Protein AF-A0A7S4NR22-F1 (afdb_monomer_lite)

InterPro domains:
  IPR003123 VPS9 domain [PF02204] (51-144)
  IPR003123 VPS9 domain [PS51205] (15-145)
  IPR003123 VPS9 domain [SM00167] (49-145)
  IPR037191 VPS9 domain superfamily [G3DSA:1.20.1050.80] (12-145)
  IPR037191 VPS9 domain superfamily [SSF109993] (2-144)
  IPR045046 Vacuolar protein sorting-associated protein 9-like [PTHR23101] (2-145)

Sequence (145 aa):
VKLYHKLFAVVEQDKLLDQELQTRIFCLQFLQPCHLDISNDCIERGGKSLEVAKLELQRMNAYKSPKDKLVCLYNCCKVASQLLATTSSESATGADELLPLLIYIIILSNPPSLHSNLQFIYHYRHPSRLLGEQGYCLTNIMSAE

Organism: Guillardia theta (NCBI:txid55529)

Radius of gyration: 15.3 Å; chains: 1; bounding box: 39×22×46 Å

Secondary structure (DSSP, 8-state):
-TTHHHHSS-SHHHHHHHHHHHHHHHHTTT--GGGGT--HHHHHHHHHHHHHHHHHHHGGGG--SHHHHHHHHHHHHHHHHHHHHHH-SSS---HHHHHHHHHHHHHHH--TTHHHHHHHHHHHS-GGGSSTHHHHHHHHHHHH-

Structure (mmCIF, N/CA/C/O backbone):
data_AF-A0A7S4NR22-F1
#
_entry.id   AF-A0A7S4NR22-F1
#
loop_
_atom_site.group_PDB
_atom_site.id
_atom_site.type_symbol
_atom_site.label_atom_id
_atom_site.label_alt_id
_atom_site.label_comp_id
_atom_site.label_asym_id
_atom_site.label_entity_id
_atom_site.label_seq_id
_atom_site.pdbx_PDB_ins_code
_atom_site.Cartn_x
_atom_site.Cartn_y
_atom_site.Cartn_z
_atom_site.occupancy
_atom_site.B_iso_or_equiv
_atom_site.auth_seq_id
_atom_site.auth_comp_id
_atom_site.auth_asym_id
_atom_site.auth_atom_id
_atom_site.pdbx_PDB_model_num
ATOM 1 N N . VAL A 1 1 ? -19.679 5.946 9.210 1.00 62.41 1 VAL A N 1
ATOM 2 C CA . VAL A 1 1 ? -18.714 6.871 9.864 1.00 62.41 1 VAL A CA 1
ATOM 3 C C . VAL A 1 1 ? -18.897 6.976 11.382 1.00 62.41 1 VAL A C 1
ATOM 5 O O . VAL A 1 1 ? -17.892 7.032 12.074 1.00 62.41 1 VAL A O 1
ATOM 8 N N . LYS A 1 2 ? -20.126 6.937 11.936 1.00 81.06 2 LYS A N 1
ATOM 9 C CA . LYS A 1 2 ? -20.362 7.056 13.395 1.00 81.06 2 LYS A CA 1
ATOM 10 C C . LYS A 1 2 ? -19.600 6.039 14.266 1.00 81.06 2 LYS A C 1
ATOM 12 O O . LYS A 1 2 ? -19.251 6.376 15.385 1.00 81.06 2 LYS A O 1
ATOM 17 N N . LEU A 1 3 ? -19.306 4.840 13.754 1.00 88.94 3 LEU A N 1
ATOM 18 C CA . LEU A 1 3 ? -18.611 3.781 14.500 1.00 88.94 3 LEU A CA 1
ATOM 19 C C . LEU A 1 3 ? -17.079 3.798 14.366 1.00 88.94 3 LEU A C 1
ATOM 21 O O . LEU A 1 3 ? -16.423 3.029 15.046 1.00 88.94 3 LEU A O 1
ATOM 25 N N . TYR A 1 4 ? -16.494 4.665 13.529 1.00 89.81 4 TYR A N 1
ATOM 26 C CA . TYR A 1 4 ? -15.055 4.619 13.212 1.00 89.81 4 TYR A CA 1
ATOM 27 C C . TYR A 1 4 ? -14.161 4.633 14.461 1.00 89.81 4 TYR A C 1
ATOM 29 O O . TYR A 1 4 ? -13.300 3.779 14.614 1.00 89.81 4 TYR A O 1
ATOM 37 N N . HIS A 1 5 ? -14.443 5.539 15.400 1.00 88.62 5 HIS A N 1
ATOM 38 C CA . HIS A 1 5 ? -13.693 5.686 16.653 1.00 88.62 5 HIS A CA 1
ATOM 39 C C . HIS A 1 5 ? -13.816 4.490 17.613 1.00 88.62 5 HIS A C 1
ATOM 41 O O . HIS A 1 5 ? -13.095 4.436 18.599 1.00 88.62 5 HIS A O 1
ATOM 47 N N . LYS A 1 6 ? -14.750 3.563 17.358 1.00 89.88 6 LYS A N 1
ATOM 48 C CA . LYS A 1 6 ? -14.950 2.338 18.145 1.00 89.88 6 LYS A CA 1
ATOM 49 C C . LYS A 1 6 ? -14.406 1.087 17.460 1.00 89.88 6 LYS A C 1
ATOM 51 O O . LYS A 1 6 ? -14.415 0.033 18.077 1.00 89.88 6 LYS A O 1
ATOM 56 N N . LEU A 1 7 ? -13.999 1.190 16.194 1.00 90.12 7 LEU A N 1
ATOM 57 C CA . LEU A 1 7 ? -13.643 0.037 15.365 1.00 90.12 7 LEU A CA 1
ATOM 58 C C . LEU A 1 7 ? -12.220 0.115 14.800 1.00 90.12 7 LEU A C 1
ATOM 60 O O . LEU A 1 7 ? -11.631 -0.921 14.530 1.00 90.12 7 LEU A O 1
ATOM 64 N N . PHE A 1 8 ? -11.678 1.315 14.581 1.00 93.06 8 PHE A N 1
ATOM 65 C CA . PHE A 1 8 ? -10.351 1.505 13.995 1.00 93.06 8 PHE A CA 1
ATOM 66 C C . PHE A 1 8 ? -9.280 1.643 15.081 1.00 93.06 8 PHE A C 1
ATOM 68 O O . PHE A 1 8 ? -9.397 2.544 15.914 1.00 93.06 8 PHE A O 1
ATOM 75 N N . ALA A 1 9 ? -8.245 0.793 15.037 1.00 87.69 9 ALA A N 1
ATOM 76 C CA . ALA A 1 9 ? -7.082 0.824 15.934 1.00 87.69 9 ALA A CA 1
ATOM 77 C C . ALA A 1 9 ? -7.459 0.918 17.428 1.00 87.69 9 ALA A C 1
ATOM 79 O O . ALA A 1 9 ? -6.864 1.676 18.196 1.00 87.69 9 ALA A O 1
ATOM 80 N N . VAL A 1 10 ? -8.517 0.207 17.835 1.00 87.62 10 VAL A N 1
ATOM 81 C CA . VAL A 1 10 ? -9.009 0.228 19.224 1.00 87.62 10 VAL A CA 1
ATOM 82 C C . VAL A 1 10 ? -8.289 -0.803 20.083 1.00 87.62 10 VAL A C 1
ATOM 84 O O . VAL A 1 10 ? -8.081 -0.564 21.270 1.00 87.62 10 VAL A O 1
ATOM 87 N N . VAL A 1 11 ? -7.894 -1.928 19.489 1.00 89.94 11 VAL A N 1
ATOM 88 C CA . VAL A 1 11 ? -7.152 -2.985 20.173 1.00 89.94 11 VAL A CA 1
ATOM 89 C C . VAL A 1 11 ? -5.700 -2.537 20.335 1.00 89.94 11 VAL A C 1
ATOM 91 O O . VAL A 1 11 ? -5.074 -2.094 19.377 1.00 89.94 11 VAL A O 1
ATOM 94 N N . GLU A 1 12 ? -5.154 -2.645 21.549 1.00 89.69 12 GLU A N 1
ATOM 95 C CA . GLU A 1 12 ? -3.757 -2.266 21.821 1.00 89.69 12 GLU A CA 1
ATOM 96 C C . GLU A 1 12 ? -2.763 -3.076 20.979 1.00 89.69 12 GLU A C 1
ATOM 98 O O . GLU A 1 12 ? -1.760 -2.534 20.527 1.00 89.69 12 GLU A O 1
ATOM 103 N N . GLN A 1 13 ? -3.078 -4.342 20.693 1.00 92.12 13 GLN A N 1
ATOM 104 C CA . GLN A 1 13 ? -2.267 -5.186 19.819 1.00 92.12 13 GLN A CA 1
ATOM 105 C C . GLN A 1 13 ? -2.094 -4.580 18.417 1.00 92.12 13 GLN A C 1
ATOM 107 O O . GLN A 1 13 ? -0.970 -4.525 17.927 1.00 92.12 13 GLN A O 1
ATOM 112 N N . ASP A 1 14 ? -3.167 -4.068 17.804 1.00 92.12 14 ASP A N 1
ATOM 113 C CA . ASP A 1 14 ? -3.109 -3.464 16.465 1.00 92.12 14 ASP A CA 1
ATOM 114 C C . ASP A 1 14 ? -2.198 -2.225 16.459 1.00 92.12 14 ASP A C 1
ATOM 116 O O . ASP A 1 14 ? -1.439 -2.007 15.517 1.00 92.12 14 ASP A O 1
ATOM 120 N N . LYS A 1 15 ? -2.220 -1.433 17.542 1.00 92.81 15 LYS A N 1
ATOM 121 C CA . LYS A 1 15 ? -1.351 -0.253 17.695 1.00 92.81 15 LYS A CA 1
ATOM 122 C C . LYS A 1 15 ? 0.119 -0.634 17.842 1.00 92.81 15 LYS A C 1
ATOM 124 O O . LYS A 1 15 ? 0.979 0.069 17.315 1.00 92.81 15 LYS A O 1
ATOM 129 N N . LEU A 1 16 ? 0.413 -1.713 18.571 1.00 95.19 16 LEU A N 1
ATOM 130 C CA . LEU A 1 16 ? 1.777 -2.227 18.708 1.00 95.19 16 LEU A CA 1
ATOM 131 C C . LEU A 1 16 ? 2.302 -2.733 17.362 1.00 95.19 16 LEU A C 1
ATOM 133 O O . LEU A 1 16 ? 3.419 -2.386 16.983 1.00 95.19 16 LEU A O 1
ATOM 137 N N . LEU A 1 17 ? 1.479 -3.475 16.615 1.00 95.50 17 LEU A N 1
ATOM 138 C CA . LEU A 1 17 ? 1.823 -3.945 15.271 1.00 95.50 17 LEU A CA 1
ATOM 139 C C . LEU A 1 17 ? 2.040 -2.777 14.302 1.00 95.50 17 LEU A C 1
ATOM 141 O O . LEU A 1 17 ? 3.024 -2.776 13.568 1.00 95.50 17 LEU A O 1
ATOM 145 N N . ASP A 1 18 ? 1.204 -1.735 14.356 1.00 96.31 18 ASP A N 1
ATOM 146 C CA . ASP A 1 18 ? 1.409 -0.508 13.577 1.00 96.31 18 ASP A CA 1
ATOM 147 C C . ASP A 1 18 ? 2.770 0.151 13.875 1.00 96.31 18 ASP A C 1
ATOM 149 O O . ASP A 1 18 ? 3.476 0.558 12.951 1.00 96.31 18 ASP A O 1
ATOM 153 N N . GLN A 1 19 ? 3.148 0.269 15.154 1.00 96.62 19 GLN A N 1
ATOM 154 C CA . GLN A 1 19 ? 4.424 0.872 15.567 1.00 96.62 19 GLN A CA 1
ATOM 155 C C . GLN A 1 19 ? 5.628 0.027 15.146 1.00 96.62 19 GLN A C 1
ATOM 157 O O . GLN A 1 19 ? 6.640 0.566 14.683 1.00 96.62 19 GLN A O 1
ATOM 162 N N . GLU A 1 20 ? 5.525 -1.291 15.297 1.00 96.56 20 GLU A N 1
ATOM 163 C CA . GLU A 1 20 ? 6.570 -2.221 14.888 1.00 96.56 20 GLU A CA 1
ATOM 164 C C . GLU A 1 20 ? 6.765 -2.184 13.370 1.00 96.56 20 GLU A C 1
ATOM 166 O O . GLU A 1 20 ? 7.890 -2.006 12.899 1.00 96.56 20 GLU A O 1
ATOM 171 N N . LEU A 1 21 ? 5.675 -2.260 12.605 1.00 95.25 21 LEU A N 1
ATOM 172 C CA . LEU A 1 21 ? 5.700 -2.197 11.148 1.00 95.25 21 LEU A CA 1
ATOM 173 C C . LEU A 1 21 ? 6.274 -0.867 10.649 1.00 95.25 21 LEU A C 1
ATOM 175 O O . LEU A 1 21 ? 7.159 -0.860 9.793 1.00 95.25 21 LEU A O 1
ATOM 179 N N . GLN A 1 22 ? 5.843 0.258 11.223 1.00 96.56 22 GLN A N 1
ATOM 180 C CA . GLN A 1 22 ? 6.367 1.582 10.878 1.00 96.56 22 GLN A CA 1
ATOM 181 C C . GLN A 1 22 ? 7.878 1.692 11.142 1.00 96.56 22 GLN A C 1
ATOM 183 O O . GLN A 1 22 ? 8.612 2.278 10.338 1.00 96.56 22 GLN A O 1
ATOM 188 N N . THR A 1 23 ? 8.349 1.112 12.250 1.00 96.94 23 THR A N 1
ATOM 189 C CA . THR A 1 23 ? 9.774 1.071 12.606 1.00 96.94 23 THR A CA 1
ATOM 190 C C . THR A 1 23 ? 10.561 0.203 11.628 1.00 96.94 23 THR A C 1
ATOM 192 O O . THR A 1 23 ? 11.596 0.632 11.118 1.00 96.94 23 THR A O 1
ATOM 195 N N . ARG A 1 24 ? 10.048 -0.988 11.300 1.00 96.31 24 ARG A N 1
ATOM 196 C CA . ARG A 1 24 ? 10.661 -1.891 10.318 1.00 96.31 24 ARG A CA 1
ATOM 197 C C . ARG A 1 24 ? 10.779 -1.220 8.952 1.00 96.31 24 ARG A C 1
ATOM 199 O O . ARG A 1 24 ? 11.870 -1.196 8.390 1.00 96.31 24 ARG A O 1
ATOM 206 N N . ILE A 1 25 ? 9.707 -0.600 8.456 1.00 96.19 25 ILE A N 1
ATOM 207 C CA . ILE A 1 25 ? 9.720 0.141 7.184 1.00 96.19 25 ILE A CA 1
ATOM 208 C C . ILE A 1 25 ? 10.744 1.286 7.214 1.00 96.19 25 ILE A C 1
ATOM 210 O O . ILE A 1 25 ? 11.466 1.504 6.238 1.00 96.19 25 ILE A O 1
ATOM 214 N N . PHE A 1 26 ? 10.840 2.014 8.328 1.00 96.44 26 PHE A N 1
ATOM 215 C CA . PHE A 1 26 ? 11.834 3.074 8.484 1.00 96.44 26 PHE A CA 1
ATOM 216 C C . PHE A 1 26 ? 13.274 2.539 8.405 1.00 96.44 26 PHE A C 1
ATOM 218 O O . PHE A 1 26 ? 14.129 3.143 7.759 1.00 96.44 26 PHE A O 1
ATOM 225 N N . CYS A 1 27 ? 13.551 1.377 8.994 1.00 97.06 27 CYS A N 1
ATOM 226 C CA . CYS A 1 27 ? 14.864 0.742 8.888 1.00 97.06 27 CYS A CA 1
ATOM 227 C C . CYS A 1 27 ? 15.190 0.255 7.467 1.00 97.06 27 CYS A C 1
ATOM 229 O O . CYS A 1 27 ? 16.364 0.098 7.150 1.00 97.06 27 CYS A O 1
ATOM 231 N N . LEU A 1 28 ? 14.190 0.044 6.607 1.00 95.69 28 LEU A N 1
ATOM 232 C CA . LEU A 1 28 ? 14.353 -0.436 5.230 1.00 95.69 28 LEU A CA 1
ATOM 233 C C . LEU A 1 28 ? 14.538 0.684 4.189 1.00 95.69 28 LEU A C 1
ATOM 235 O O . LEU A 1 28 ? 14.669 0.390 3.003 1.00 95.69 28 LEU A O 1
ATOM 239 N N . GLN A 1 29 ? 14.608 1.958 4.596 1.00 93.25 29 GLN A N 1
ATOM 240 C CA . GLN A 1 29 ? 14.768 3.097 3.669 1.00 93.25 29 GLN A CA 1
ATOM 241 C C . GLN A 1 29 ? 16.059 3.057 2.829 1.00 93.25 29 GLN A C 1
ATOM 243 O O . GLN A 1 29 ? 16.165 3.777 1.841 1.00 93.25 29 GLN A O 1
ATOM 248 N N . PHE A 1 30 ? 17.044 2.232 3.200 1.00 94.62 30 PHE A N 1
ATOM 249 C CA . PHE A 1 30 ? 18.268 2.044 2.414 1.00 94.62 30 PHE A CA 1
ATOM 250 C C . PHE A 1 30 ? 18.070 1.154 1.174 1.00 94.62 30 PHE A C 1
ATOM 252 O O . PHE A 1 30 ? 18.984 1.047 0.354 1.00 94.62 30 PHE A O 1
ATOM 259 N N . LEU A 1 31 ? 16.925 0.469 1.044 1.00 93.88 31 LEU A N 1
ATOM 260 C CA . LEU A 1 31 ? 16.686 -0.458 -0.056 1.00 93.88 31 LEU A CA 1
ATOM 261 C C . LEU A 1 31 ? 16.627 0.266 -1.406 1.00 93.88 31 LEU A C 1
ATOM 263 O O . LEU A 1 31 ? 15.956 1.283 -1.576 1.00 93.88 31 LEU A O 1
ATOM 267 N N . GLN A 1 32 ? 17.319 -0.310 -2.385 1.00 93.25 32 GLN A N 1
ATOM 268 C CA . GLN A 1 32 ? 17.323 0.129 -3.773 1.00 93.25 32 GLN A CA 1
ATOM 269 C C . GLN A 1 32 ? 16.379 -0.756 -4.602 1.00 93.25 32 GLN A C 1
ATOM 271 O O . GLN A 1 32 ? 16.131 -1.897 -4.207 1.00 93.25 32 GLN A O 1
ATOM 276 N N . PRO A 1 33 ? 15.882 -0.279 -5.759 1.00 91.31 33 PRO A N 1
ATOM 277 C CA . PRO A 1 33 ? 14.949 -1.038 -6.597 1.00 91.31 33 PRO A CA 1
ATOM 278 C C . PRO A 1 33 ? 15.475 -2.432 -6.975 1.00 91.31 33 PRO A C 1
ATOM 280 O O . PRO A 1 33 ? 14.744 -3.416 -6.901 1.00 91.31 33 PRO A O 1
ATOM 283 N N . CYS A 1 34 ? 16.773 -2.536 -7.271 1.00 90.94 34 CYS A N 1
ATOM 284 C CA . CYS A 1 34 ? 17.426 -3.798 -7.618 1.00 90.94 34 CYS A CA 1
ATOM 285 C C . CYS A 1 34 ? 17.416 -4.851 -6.496 1.00 90.94 34 CYS A C 1
ATOM 287 O O . CYS A 1 34 ? 17.526 -6.032 -6.795 1.00 90.94 34 CYS A O 1
ATOM 289 N N . HIS A 1 35 ? 17.266 -4.465 -5.222 1.00 92.75 35 HIS A N 1
ATOM 290 C CA . HIS A 1 35 ? 17.148 -5.425 -4.114 1.00 92.75 35 HIS A CA 1
ATOM 291 C C . HIS A 1 35 ? 15.795 -6.150 -4.093 1.00 92.75 35 HIS A C 1
ATOM 293 O O . HIS A 1 35 ? 15.629 -7.106 -3.341 1.00 92.75 35 HIS A O 1
ATOM 299 N N . LEU A 1 36 ? 14.828 -5.663 -4.873 1.00 90.31 36 LEU A N 1
ATOM 300 C CA . LEU A 1 36 ? 13.487 -6.220 -5.028 1.00 90.31 36 LEU A CA 1
ATOM 301 C C . LEU A 1 36 ? 13.234 -6.638 -6.486 1.00 90.31 36 LEU A C 1
ATOM 303 O O . LEU A 1 36 ? 12.086 -6.696 -6.910 1.00 90.31 36 LEU A O 1
ATOM 307 N N . ASP A 1 37 ? 14.293 -6.854 -7.273 1.00 88.94 37 ASP A N 1
ATOM 308 C CA . ASP A 1 37 ? 14.206 -7.215 -8.695 1.00 88.94 37 ASP A CA 1
ATOM 309 C C . ASP A 1 37 ? 13.451 -6.183 -9.565 1.00 88.94 37 ASP A C 1
ATOM 311 O O . ASP A 1 37 ? 12.925 -6.497 -10.631 1.00 88.94 37 ASP A O 1
ATOM 315 N N . ILE A 1 38 ? 13.424 -4.912 -9.143 1.00 89.44 38 ILE A N 1
ATOM 316 C CA . ILE A 1 38 ? 12.811 -3.812 -9.899 1.00 89.44 38 ILE A CA 1
ATOM 317 C C . ILE A 1 38 ? 13.873 -3.148 -10.782 1.00 89.44 38 ILE A C 1
ATOM 319 O O . ILE A 1 38 ? 14.935 -2.737 -10.308 1.00 89.44 38 ILE A O 1
ATOM 323 N N . SER A 1 39 ? 13.563 -2.970 -12.068 1.00 87.50 39 SER A N 1
ATOM 324 C CA . SER A 1 39 ? 14.427 -2.236 -12.999 1.00 87.50 39 SER A CA 1
ATOM 325 C C . SER A 1 39 ? 14.586 -0.765 -12.593 1.00 87.50 39 SER A C 1
ATOM 327 O O . SER A 1 39 ? 13.601 -0.059 -12.373 1.00 87.50 39 SER A O 1
ATOM 329 N N . ASN A 1 40 ? 15.823 -0.260 -12.564 1.00 86.12 40 ASN A N 1
ATOM 330 C CA . ASN A 1 40 ? 16.089 1.156 -12.280 1.00 86.12 40 ASN A CA 1
ATOM 331 C C . ASN A 1 40 ? 15.458 2.092 -13.328 1.00 86.12 40 ASN A C 1
ATOM 333 O O . ASN A 1 40 ? 14.969 3.158 -12.964 1.00 86.12 40 ASN A O 1
ATOM 337 N N . ASP A 1 41 ? 15.379 1.669 -14.597 1.00 85.94 41 ASP A N 1
ATOM 338 C CA . ASP A 1 41 ? 14.739 2.445 -15.674 1.00 85.94 41 ASP A CA 1
ATOM 339 C C . ASP A 1 41 ? 13.249 2.701 -15.376 1.00 85.94 41 ASP A C 1
ATOM 341 O O . ASP A 1 41 ? 12.731 3.787 -15.646 1.00 85.94 41 ASP A O 1
ATOM 345 N N . CYS A 1 42 ? 12.586 1.743 -14.714 1.00 86.38 42 CYS A N 1
ATOM 346 C CA . CYS A 1 42 ? 11.202 1.893 -14.271 1.00 86.38 42 CYS A CA 1
ATOM 347 C C . CYS A 1 42 ? 11.050 3.044 -13.271 1.00 86.38 42 CYS A C 1
ATOM 349 O O . CYS A 1 42 ? 10.160 3.887 -13.403 1.00 86.38 42 CYS A O 1
ATOM 351 N N . ILE A 1 43 ? 11.963 3.142 -12.307 1.00 88.44 43 ILE A N 1
ATOM 352 C CA . ILE A 1 43 ? 11.931 4.191 -11.285 1.00 88.44 43 ILE A CA 1
ATOM 353 C C . ILE A 1 43 ? 12.346 5.550 -11.860 1.00 88.44 43 ILE A C 1
ATOM 355 O O . ILE A 1 43 ? 11.691 6.559 -11.585 1.00 88.44 43 ILE A O 1
ATOM 359 N N . GLU A 1 44 ? 13.382 5.586 -12.699 1.00 87.56 44 GLU A N 1
ATOM 360 C CA . GLU A 1 44 ? 13.901 6.817 -13.307 1.00 87.56 44 GLU A CA 1
ATOM 361 C C . GLU A 1 44 ? 12.878 7.485 -14.234 1.00 87.56 44 GLU A C 1
ATOM 363 O O . GLU A 1 44 ? 12.646 8.695 -14.145 1.00 87.56 44 GLU A O 1
ATOM 368 N N . ARG A 1 45 ? 12.196 6.706 -15.082 1.00 86.00 45 ARG A N 1
ATOM 369 C CA . ARG A 1 45 ? 11.127 7.220 -15.958 1.00 86.00 45 ARG A CA 1
ATOM 370 C C . ARG A 1 45 ? 9.825 7.470 -15.202 1.00 86.00 45 ARG A C 1
ATOM 372 O O . ARG A 1 45 ? 9.032 8.334 -15.582 1.00 86.00 45 ARG A O 1
ATOM 379 N N . GLY A 1 46 ? 9.615 6.719 -14.125 1.00 87.69 46 GLY A N 1
ATOM 380 C CA . GLY A 1 46 ? 8.380 6.645 -13.359 1.00 87.69 46 GLY A CA 1
ATOM 381 C C . GLY A 1 46 ? 8.231 7.598 -12.187 1.00 87.69 46 GLY A C 1
ATOM 382 O O . GLY A 1 46 ? 7.200 7.538 -11.517 1.00 87.69 46 GLY A O 1
ATOM 383 N N . GLY A 1 47 ? 9.209 8.466 -11.911 1.00 90.00 47 GLY A N 1
ATOM 384 C CA . GLY A 1 47 ? 9.269 9.225 -10.654 1.00 90.00 47 GLY A CA 1
ATOM 385 C C . GLY A 1 47 ? 7.979 9.975 -10.278 1.00 90.00 47 GLY A C 1
ATOM 386 O O . GLY A 1 47 ? 7.580 9.974 -9.115 1.00 90.00 47 GLY A O 1
ATOM 387 N N . LYS A 1 48 ? 7.260 10.552 -11.255 1.00 92.62 48 LYS A N 1
ATOM 388 C CA . LYS A 1 48 ? 5.959 11.208 -11.007 1.00 92.62 48 LYS A CA 1
ATOM 389 C C . LYS A 1 48 ? 4.871 10.217 -10.587 1.00 92.62 48 LYS A 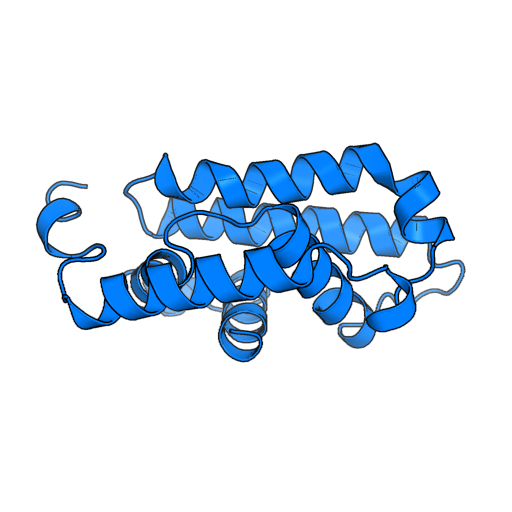C 1
ATOM 391 O O . LYS A 1 48 ? 4.136 10.489 -9.644 1.00 92.62 48 LYS A O 1
ATOM 396 N N . SER A 1 49 ? 4.764 9.083 -11.277 1.00 94.00 49 SER A N 1
ATOM 397 C CA . SER A 1 49 ? 3.807 8.020 -10.944 1.00 94.00 49 SER A CA 1
ATOM 398 C C . SER A 1 49 ? 4.105 7.436 -9.565 1.00 94.00 49 SER A C 1
ATOM 400 O O . SER A 1 49 ? 3.189 7.226 -8.773 1.00 94.00 49 SER A O 1
ATOM 402 N N . LEU A 1 50 ? 5.386 7.258 -9.241 1.00 94.50 50 LEU A N 1
ATOM 403 C CA . LEU A 1 50 ? 5.821 6.780 -7.933 1.00 94.50 50 LEU A CA 1
ATOM 404 C C . LEU A 1 50 ? 5.375 7.722 -6.806 1.00 94.50 50 LEU A C 1
ATOM 406 O O . LEU A 1 50 ? 4.831 7.271 -5.799 1.00 94.50 50 LEU A O 1
ATOM 410 N N . GLU A 1 51 ? 5.528 9.034 -6.997 1.00 95.88 51 GLU A N 1
ATOM 411 C CA . GLU A 1 51 ? 5.081 10.024 -6.014 1.00 95.88 51 GLU A CA 1
ATOM 412 C C . GLU A 1 51 ? 3.556 10.024 -5.837 1.00 95.88 51 GLU A C 1
ATOM 414 O O . GLU A 1 51 ? 3.057 10.075 -4.712 1.00 95.88 51 GLU A O 1
ATOM 419 N N . VAL A 1 52 ? 2.800 9.876 -6.929 1.00 97.00 52 VAL A N 1
ATOM 420 C CA . VAL A 1 52 ? 1.336 9.739 -6.863 1.00 97.00 52 VAL A CA 1
ATOM 421 C C . VAL A 1 52 ? 0.937 8.491 -6.070 1.00 97.00 52 VAL A C 1
ATOM 423 O O . VAL A 1 52 ? 0.065 8.577 -5.204 1.00 97.00 52 VAL A O 1
ATOM 426 N N . ALA A 1 53 ? 1.580 7.347 -6.322 1.00 96.38 53 ALA A N 1
ATOM 427 C CA . ALA A 1 53 ? 1.292 6.095 -5.624 1.00 96.38 53 ALA A CA 1
ATOM 428 C C . ALA A 1 53 ? 1.588 6.191 -4.116 1.00 96.38 53 ALA A C 1
ATOM 430 O O . ALA A 1 53 ? 0.762 5.784 -3.294 1.00 96.38 53 ALA A O 1
ATOM 431 N N . LYS A 1 54 ? 2.713 6.811 -3.737 1.00 97.06 54 LYS A N 1
ATOM 432 C CA . LYS A 1 54 ? 3.046 7.082 -2.329 1.00 97.06 54 LYS A CA 1
ATOM 433 C C . LYS A 1 54 ? 1.975 7.940 -1.655 1.00 97.06 54 LYS A C 1
ATOM 435 O O . LYS A 1 54 ? 1.503 7.601 -0.567 1.00 97.06 54 LYS A O 1
ATOM 440 N N . LEU A 1 55 ? 1.549 9.018 -2.316 1.00 97.25 55 LEU A N 1
ATOM 441 C CA . LEU A 1 55 ? 0.550 9.934 -1.771 1.00 97.25 55 LEU A CA 1
ATOM 442 C C . LEU A 1 55 ? -0.826 9.266 -1.616 1.00 97.25 55 LEU A C 1
ATOM 444 O O . LEU A 1 55 ? -1.553 9.578 -0.674 1.00 97.25 55 LEU A O 1
ATOM 448 N N . GLU A 1 56 ? -1.198 8.338 -2.511 1.00 97.00 56 GLU A N 1
ATOM 449 C CA . GLU A 1 56 ? -2.394 7.494 -2.356 1.00 97.00 56 GLU A CA 1
ATOM 450 C C . GLU A 1 56 ? -2.383 6.707 -1.040 1.00 97.00 56 GLU A C 1
ATOM 452 O O . GLU A 1 56 ? -3.382 6.736 -0.320 1.00 97.00 56 GLU A O 1
ATOM 457 N N . LEU A 1 57 ? -1.267 6.072 -0.673 1.00 95.88 57 LEU A N 1
ATOM 458 C CA . LEU A 1 57 ? -1.168 5.337 0.594 1.00 95.88 57 LEU A CA 1
ATOM 459 C C . LEU A 1 57 ? -1.180 6.272 1.810 1.00 95.88 57 LEU A C 1
ATOM 461 O O . LEU A 1 57 ? -1.894 6.021 2.781 1.00 95.88 57 LEU A O 1
ATOM 465 N N . GLN A 1 58 ? -0.456 7.390 1.745 1.00 96.31 58 GLN A N 1
ATOM 466 C CA . GLN A 1 58 ? -0.344 8.332 2.866 1.00 96.31 58 GLN A CA 1
ATOM 467 C C . GLN A 1 58 ? -1.680 8.979 3.254 1.00 96.31 58 GLN A C 1
ATOM 469 O O . GLN A 1 58 ? -1.930 9.241 4.433 1.00 96.31 58 GLN A O 1
ATOM 474 N N . ARG A 1 59 ? -2.587 9.198 2.295 1.00 95.88 59 ARG A N 1
ATOM 475 C CA . ARG A 1 59 ? -3.910 9.781 2.581 1.00 95.88 59 ARG A CA 1
ATOM 476 C C . ARG A 1 59 ? -4.934 8.792 3.132 1.00 95.88 59 ARG A C 1
ATOM 478 O O . ARG A 1 59 ? -6.041 9.212 3.462 1.00 95.88 59 ARG A O 1
ATOM 485 N N . MET A 1 60 ? -4.613 7.506 3.269 1.00 95.94 60 MET A N 1
ATOM 486 C CA . MET A 1 60 ? -5.575 6.496 3.728 1.00 95.94 60 MET A CA 1
ATOM 487 C C . MET A 1 60 ? -6.184 6.839 5.103 1.00 95.94 60 MET A C 1
ATOM 489 O O . MET A 1 60 ? -7.381 6.638 5.338 1.00 95.94 60 MET A O 1
ATOM 493 N N . ASN A 1 61 ? -5.404 7.465 5.991 1.00 95.50 61 ASN A N 1
ATOM 494 C CA . ASN A 1 61 ? -5.879 7.934 7.299 1.00 95.50 61 ASN A CA 1
ATOM 495 C C . ASN A 1 61 ? -6.792 9.166 7.251 1.00 95.50 61 ASN A C 1
ATOM 497 O O . ASN A 1 61 ? -7.500 9.424 8.225 1.00 95.50 61 ASN A O 1
ATOM 501 N N . ALA A 1 62 ? -6.862 9.884 6.128 1.00 96.00 62 ALA A N 1
ATOM 502 C CA . ALA A 1 62 ? -7.821 10.975 5.950 1.00 96.00 62 ALA A CA 1
ATOM 503 C C . ALA A 1 62 ? -9.269 10.463 5.815 1.00 96.00 62 ALA A C 1
ATOM 505 O O . ALA A 1 62 ? -10.224 11.203 6.064 1.00 96.00 62 ALA A O 1
ATOM 506 N N . TYR A 1 63 ? -9.450 9.188 5.458 1.00 96.44 63 TYR A N 1
ATOM 507 C CA . TYR A 1 63 ? -10.762 8.592 5.233 1.00 96.44 63 TYR A CA 1
ATOM 508 C C . TYR A 1 63 ? -11.214 7.721 6.403 1.00 96.44 63 TYR A C 1
ATOM 510 O O . TYR A 1 63 ? -10.453 6.941 6.966 1.00 96.44 63 TYR A O 1
ATOM 518 N N . LYS A 1 64 ? -12.507 7.807 6.736 1.00 95.75 64 LYS A N 1
ATOM 519 C CA . LYS A 1 64 ? -13.134 7.044 7.834 1.00 95.75 64 LYS A CA 1
ATOM 520 C C . LYS A 1 64 ? -13.978 5.860 7.362 1.00 95.75 64 LYS A C 1
ATOM 522 O O . LYS A 1 64 ? -14.545 5.146 8.188 1.00 95.75 64 LYS A O 1
ATOM 527 N N . SER A 1 65 ? -14.160 5.692 6.053 1.00 95.81 65 SER A N 1
ATOM 528 C CA . SER A 1 65 ? -14.945 4.589 5.497 1.00 95.81 65 SER A CA 1
ATOM 529 C C . SER A 1 65 ? -14.009 3.501 4.950 1.00 95.81 65 SER A C 1
ATOM 531 O O . SER A 1 65 ? -13.008 3.836 4.316 1.00 95.81 65 SER A O 1
ATOM 533 N N . PRO A 1 66 ? -14.322 2.206 5.149 1.00 95.62 66 PRO A N 1
ATOM 534 C CA . PRO A 1 66 ? -13.500 1.118 4.611 1.00 95.62 66 PRO A CA 1
ATOM 535 C C . PRO A 1 66 ? -13.498 1.121 3.076 1.00 95.62 66 PRO A C 1
ATOM 537 O O . PRO A 1 66 ? -12.522 0.725 2.455 1.00 95.62 66 PRO A O 1
ATOM 540 N N . LYS A 1 67 ? -14.574 1.629 2.451 1.00 95.44 67 LYS A N 1
ATOM 541 C CA . LYS A 1 67 ? -14.641 1.843 1.000 1.00 95.44 67 LYS A CA 1
ATOM 542 C C . LYS A 1 67 ? -13.547 2.797 0.533 1.00 95.44 67 LYS A C 1
ATOM 544 O O . LYS A 1 67 ? -12.842 2.476 -0.410 1.00 95.44 67 LYS A O 1
ATOM 549 N N . ASP A 1 68 ? -13.459 3.969 1.151 1.00 96.56 68 ASP A N 1
ATOM 550 C CA . ASP A 1 68 ? -12.580 5.032 0.665 1.00 96.56 68 ASP A CA 1
ATOM 551 C C . ASP A 1 68 ? -11.113 4.703 0.974 1.00 96.56 68 ASP A C 1
ATOM 553 O O . ASP A 1 68 ? -10.254 4.927 0.130 1.00 96.56 68 ASP A O 1
ATOM 557 N N . LYS A 1 69 ? -10.838 4.050 2.114 1.00 96.81 69 LYS A N 1
ATOM 558 C CA . LYS A 1 69 ? -9.511 3.486 2.408 1.00 96.81 69 LYS A CA 1
ATOM 559 C C . LYS A 1 69 ? -9.081 2.440 1.367 1.00 96.81 69 LYS A C 1
ATOM 561 O O . LYS A 1 69 ? -7.957 2.491 0.879 1.00 96.81 69 LYS A O 1
ATOM 566 N N . LEU A 1 70 ? -9.990 1.545 0.962 1.00 95.81 70 LEU A N 1
ATOM 567 C CA . LEU A 1 70 ? -9.731 0.579 -0.114 1.00 95.81 70 LEU A CA 1
ATOM 568 C C . LEU A 1 70 ? -9.491 1.260 -1.469 1.00 95.81 70 LEU A C 1
ATOM 570 O O . LEU A 1 70 ? -8.682 0.781 -2.255 1.00 95.81 70 LEU A O 1
ATOM 574 N N . VAL A 1 71 ? -10.163 2.381 -1.750 1.00 95.81 71 VAL A N 1
ATOM 575 C CA . VAL A 1 71 ? -9.917 3.158 -2.976 1.00 95.81 71 VAL A CA 1
ATOM 576 C C . VAL A 1 71 ? -8.493 3.715 -2.997 1.00 95.81 71 VAL A C 1
ATOM 578 O O . VAL A 1 71 ? -7.852 3.624 -4.037 1.00 95.81 71 VAL A O 1
ATOM 581 N N . CYS A 1 72 ? -7.967 4.214 -1.874 1.00 96.88 72 CYS A N 1
ATOM 582 C CA . CYS A 1 72 ? -6.565 4.640 -1.776 1.00 96.88 72 CYS A CA 1
ATOM 583 C C . CYS A 1 72 ? -5.593 3.506 -2.127 1.00 96.88 72 CYS A C 1
ATOM 585 O O . CYS A 1 72 ? -4.701 3.678 -2.956 1.00 96.88 72 CYS A O 1
ATOM 587 N N . LEU A 1 73 ? -5.806 2.326 -1.538 1.00 95.12 73 LEU A N 1
ATOM 588 C CA . LEU A 1 73 ? -4.996 1.139 -1.807 1.00 95.12 73 LEU A CA 1
ATOM 589 C C . LEU A 1 73 ? -5.053 0.741 -3.290 1.00 95.12 73 LEU A C 1
ATOM 591 O O . LEU A 1 73 ? -4.029 0.562 -3.944 1.00 95.12 73 LEU A O 1
ATOM 595 N N . TYR A 1 74 ? -6.264 0.672 -3.841 1.00 94.44 74 TYR A N 1
ATOM 596 C CA . TYR A 1 74 ? -6.487 0.308 -5.235 1.00 94.44 74 TYR A CA 1
ATOM 597 C C . TYR A 1 74 ? -5.884 1.320 -6.215 1.00 94.44 74 TYR A C 1
ATOM 599 O O . TYR A 1 74 ? -5.309 0.927 -7.226 1.00 94.44 74 TYR A O 1
ATOM 607 N N . ASN A 1 75 ? -5.973 2.618 -5.924 1.00 95.81 75 ASN A N 1
ATOM 608 C CA . ASN A 1 75 ? -5.361 3.648 -6.757 1.00 95.81 75 ASN A CA 1
ATOM 609 C C . ASN A 1 75 ? -3.833 3.521 -6.773 1.00 95.81 75 ASN A C 1
ATOM 611 O O . ASN A 1 75 ? -3.240 3.652 -7.840 1.00 95.81 75 ASN A O 1
ATOM 615 N N . CYS A 1 76 ? -3.209 3.211 -5.632 1.00 95.88 76 CYS A N 1
ATOM 616 C CA . CYS A 1 76 ? -1.782 2.890 -5.576 1.00 95.88 76 CYS A CA 1
ATOM 617 C C . CYS A 1 76 ? -1.449 1.695 -6.492 1.00 95.88 76 CYS A C 1
ATOM 619 O O . CYS A 1 76 ? -0.618 1.829 -7.390 1.00 95.88 76 CYS A O 1
ATOM 621 N N . CYS A 1 77 ? -2.181 0.580 -6.358 1.00 93.62 77 CYS A N 1
ATOM 622 C CA . CYS A 1 77 ? -2.046 -0.599 -7.226 1.00 93.62 77 CYS A CA 1
ATOM 623 C C . CYS A 1 77 ? -2.205 -0.270 -8.719 1.00 93.62 77 CYS A C 1
ATOM 625 O O . CYS A 1 77 ? -1.423 -0.733 -9.553 1.00 93.62 77 CYS A O 1
ATOM 627 N N . LYS A 1 78 ? -3.177 0.576 -9.066 1.00 93.12 78 LYS A N 1
ATOM 628 C CA . LYS A 1 78 ? -3.418 1.006 -10.445 1.00 93.12 78 LYS A CA 1
ATOM 629 C C . LYS A 1 78 ? -2.257 1.829 -11.003 1.00 93.12 78 LYS A C 1
ATOM 631 O O . LYS A 1 78 ? -1.841 1.591 -12.132 1.00 93.12 78 LYS A O 1
ATOM 636 N N . VAL A 1 79 ? -1.737 2.782 -10.230 1.00 94.31 79 VAL A N 1
ATOM 637 C CA . VAL A 1 79 ? -0.607 3.624 -10.652 1.00 94.31 79 VAL A CA 1
ATOM 638 C C . VAL A 1 79 ? 0.667 2.791 -10.799 1.00 94.31 79 VAL A C 1
ATOM 640 O O . VAL A 1 79 ? 1.379 2.958 -11.785 1.00 94.31 79 VAL A O 1
ATOM 643 N N . ALA A 1 80 ? 0.915 1.850 -9.885 1.00 92.38 80 ALA A N 1
ATOM 644 C CA . ALA A 1 80 ? 2.033 0.912 -9.982 1.00 92.38 80 ALA A CA 1
ATOM 645 C C . ALA A 1 80 ? 1.934 0.030 -11.242 1.00 92.38 80 ALA A C 1
ATOM 647 O O . ALA A 1 80 ? 2.897 -0.090 -11.992 1.00 92.38 80 ALA A O 1
ATOM 648 N N . SER A 1 81 ? 0.745 -0.505 -11.534 1.00 90.62 81 SER A N 1
ATOM 649 C CA . SER A 1 81 ? 0.508 -1.320 -12.737 1.00 90.62 81 SER A CA 1
ATOM 650 C C . SER A 1 81 ? 0.712 -0.517 -14.027 1.00 90.62 81 SER A C 1
ATOM 652 O O . SER A 1 81 ? 1.316 -1.000 -14.980 1.00 90.62 81 SER A O 1
ATOM 654 N N . GLN A 1 82 ? 0.234 0.732 -14.056 1.00 90.44 82 GLN A N 1
ATOM 655 C CA . GLN A 1 82 ? 0.443 1.639 -15.187 1.00 90.44 82 GLN A CA 1
ATOM 656 C C . GLN A 1 82 ? 1.918 1.980 -15.379 1.00 90.44 82 GLN A C 1
ATOM 658 O O . GLN A 1 82 ? 2.376 2.048 -16.516 1.00 90.44 82 GLN A O 1
ATOM 663 N N . LEU A 1 83 ? 2.651 2.183 -14.282 1.00 90.50 83 LEU A N 1
ATOM 664 C CA . LEU A 1 83 ? 4.078 2.444 -14.336 1.00 90.50 83 LEU A CA 1
ATOM 665 C C . LEU A 1 83 ? 4.816 1.278 -15.007 1.00 90.50 83 LEU A C 1
ATOM 667 O O . LEU A 1 83 ? 5.507 1.501 -16.000 1.00 90.50 83 LEU A O 1
ATOM 671 N N . LEU A 1 84 ? 4.582 0.049 -14.543 1.00 89.00 84 LEU A N 1
ATOM 672 C CA . LEU A 1 84 ? 5.195 -1.143 -15.132 1.00 89.00 84 LEU A CA 1
ATOM 673 C C . LEU A 1 84 ? 4.867 -1.278 -16.623 1.00 89.00 84 LEU A C 1
ATOM 675 O O . LEU A 1 84 ? 5.772 -1.456 -17.433 1.00 89.00 84 LEU A O 1
ATOM 679 N N . ALA A 1 85 ? 3.601 -1.073 -17.002 1.00 85.88 85 ALA A N 1
ATOM 680 C CA . ALA A 1 85 ? 3.159 -1.164 -18.393 1.00 85.88 85 ALA A CA 1
ATOM 681 C C . ALA A 1 85 ? 3.839 -0.147 -19.328 1.00 85.88 85 ALA A C 1
ATOM 683 O O . ALA A 1 85 ? 3.955 -0.395 -20.526 1.00 85.88 85 ALA A O 1
ATOM 684 N N . THR A 1 86 ? 4.283 1.003 -18.809 1.00 81.81 86 THR A N 1
ATOM 685 C CA . THR A 1 86 ? 5.018 2.006 -19.603 1.00 81.81 86 THR A CA 1
ATOM 686 C C . THR A 1 86 ? 6.508 1.706 -19.752 1.00 81.81 86 THR A C 1
ATOM 688 O O . THR A 1 86 ? 7.165 2.306 -20.603 1.00 81.81 86 THR A O 1
ATOM 691 N N . THR A 1 87 ? 7.043 0.805 -18.930 1.00 74.56 87 THR A N 1
ATOM 692 C CA . THR A 1 87 ? 8.480 0.507 -18.844 1.00 74.56 87 THR A CA 1
ATOM 693 C C . THR A 1 87 ? 8.819 -0.875 -19.402 1.00 74.56 87 THR A C 1
ATOM 695 O O . THR A 1 87 ? 9.938 -1.095 -19.855 1.00 74.56 87 THR A O 1
ATOM 698 N N . SER A 1 88 ? 7.851 -1.794 -19.429 1.00 68.38 88 SER A N 1
ATOM 699 C CA . SER A 1 88 ? 7.972 -3.112 -20.049 1.00 68.38 88 SER A CA 1
ATOM 700 C C . SER A 1 88 ? 7.833 -3.010 -21.574 1.00 68.38 88 SER A C 1
ATOM 702 O O . SER A 1 88 ? 6.781 -2.624 -22.083 1.00 68.38 88 SER A O 1
ATOM 704 N N . SER A 1 89 ? 8.876 -3.383 -22.321 1.00 59.22 89 SER A N 1
ATOM 705 C CA . SER A 1 89 ? 8.829 -3.515 -23.787 1.00 59.22 89 SER A CA 1
ATOM 706 C C 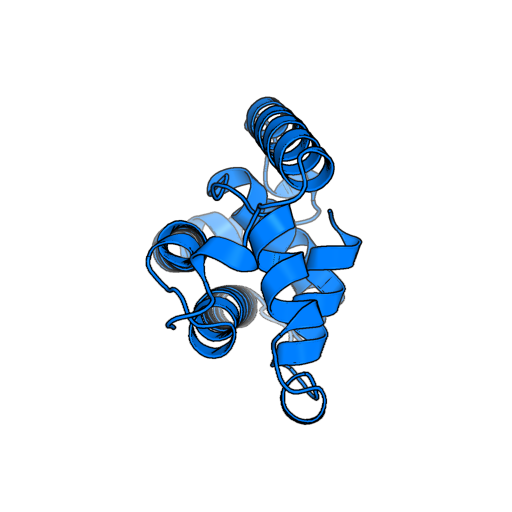. SER A 1 89 ? 8.110 -4.783 -24.266 1.00 59.22 89 SER A C 1
ATOM 708 O O . SER A 1 89 ? 7.808 -4.899 -25.452 1.00 59.22 89 SER A O 1
ATOM 710 N N . GLU A 1 90 ? 7.839 -5.731 -23.364 1.00 54.78 90 GLU A N 1
ATOM 711 C CA . GLU A 1 90 ? 7.198 -7.013 -23.660 1.00 54.78 90 GLU A CA 1
ATOM 712 C C . GLU A 1 90 ? 5.769 -7.080 -23.099 1.00 54.78 90 GLU A C 1
ATOM 714 O O . GLU A 1 90 ? 5.442 -6.536 -22.047 1.00 54.78 90 GLU A O 1
ATOM 719 N N . SER A 1 91 ? 4.886 -7.726 -23.857 1.00 45.62 91 SER A N 1
ATOM 720 C CA . SER A 1 91 ? 3.425 -7.605 -23.817 1.00 45.62 91 SER A CA 1
ATOM 721 C C . SER A 1 91 ? 2.702 -8.313 -22.658 1.00 45.62 91 SER A C 1
ATOM 723 O O . SER A 1 91 ? 1.550 -8.716 -22.821 1.00 45.62 91 SER A O 1
ATOM 725 N N . ALA A 1 92 ? 3.322 -8.473 -21.490 1.00 50.50 92 ALA A N 1
ATOM 726 C CA . ALA A 1 92 ? 2.646 -9.035 -20.322 1.00 50.50 92 ALA A CA 1
ATOM 727 C C . ALA A 1 92 ? 3.268 -8.525 -19.019 1.00 50.50 92 ALA A C 1
ATOM 729 O O . ALA A 1 92 ? 4.205 -9.111 -18.493 1.00 50.50 92 ALA A O 1
ATOM 730 N N . THR A 1 93 ? 2.706 -7.448 -18.474 1.00 55.88 93 THR A N 1
ATOM 731 C CA . THR A 1 93 ? 2.950 -7.028 -17.091 1.00 55.88 93 THR A CA 1
ATOM 732 C C . THR A 1 93 ? 2.351 -8.087 -16.163 1.00 55.88 93 THR A C 1
ATOM 734 O O . THR A 1 93 ? 1.136 -8.139 -15.958 1.00 55.88 93 THR A O 1
ATOM 737 N N . GLY A 1 94 ? 3.186 -9.005 -15.678 1.00 60.53 94 GLY A N 1
ATOM 738 C CA . GLY A 1 94 ? 2.775 -10.074 -14.772 1.00 60.53 94 GLY A CA 1
ATOM 739 C C . GLY A 1 94 ? 2.556 -9.571 -13.344 1.00 60.53 94 GLY A C 1
ATOM 740 O O . GLY A 1 94 ? 3.139 -8.575 -12.917 1.00 60.53 94 GLY A O 1
ATOM 741 N N . ALA A 1 95 ? 1.744 -10.294 -12.566 1.00 62.34 95 ALA A N 1
ATOM 742 C CA . ALA A 1 95 ? 1.615 -10.061 -11.124 1.00 62.34 95 ALA A CA 1
ATOM 743 C C . ALA A 1 95 ? 2.964 -10.170 -10.379 1.00 62.34 95 ALA A C 1
ATOM 745 O O . ALA A 1 95 ? 3.140 -9.532 -9.339 1.00 62.34 95 ALA A O 1
ATOM 746 N N . ASP A 1 96 ? 3.911 -10.916 -10.956 1.00 72.69 96 ASP A N 1
ATOM 747 C CA . ASP A 1 96 ? 5.265 -11.135 -10.443 1.00 72.69 96 ASP A CA 1
ATOM 748 C C . ASP A 1 96 ? 6.108 -9.846 -10.408 1.00 72.69 96 ASP A C 1
ATOM 750 O O . ASP A 1 96 ? 6.983 -9.715 -9.559 1.00 72.69 96 ASP A O 1
ATOM 754 N N . GLU A 1 97 ? 5.804 -8.852 -11.251 1.00 82.88 97 GLU A N 1
ATOM 755 C CA . GLU A 1 97 ? 6.478 -7.541 -11.241 1.00 82.88 97 GLU A CA 1
ATOM 756 C C . GLU A 1 97 ? 5.760 -6.510 -10.355 1.00 82.88 97 GLU A C 1
ATOM 758 O O . GLU A 1 97 ? 6.364 -5.555 -9.857 1.00 82.88 97 GLU A O 1
ATOM 763 N N . LEU A 1 98 ? 4.453 -6.693 -10.137 1.00 87.50 98 LEU A N 1
ATOM 764 C CA . LEU A 1 98 ? 3.634 -5.738 -9.395 1.00 87.50 98 LEU A CA 1
ATOM 765 C C . LEU A 1 98 ? 3.902 -5.794 -7.892 1.00 87.50 98 LEU A C 1
ATOM 767 O O . LEU A 1 98 ? 4.002 -4.747 -7.251 1.00 87.50 98 LEU A O 1
ATOM 771 N N . LEU A 1 99 ? 3.998 -6.995 -7.317 1.00 89.25 99 LEU A N 1
ATOM 772 C CA . LEU A 1 99 ? 4.180 -7.147 -5.874 1.00 89.25 99 LEU A CA 1
ATOM 773 C C . LEU A 1 99 ? 5.490 -6.504 -5.375 1.00 89.25 99 LEU A C 1
ATOM 775 O O . LEU A 1 99 ? 5.406 -5.708 -4.434 1.00 89.25 99 LEU A O 1
ATOM 779 N N . PRO A 1 100 ? 6.665 -6.736 -5.996 1.00 92.12 100 PRO A N 1
ATOM 780 C CA . PRO A 1 100 ? 7.897 -6.080 -5.565 1.00 92.12 100 PRO A CA 1
ATOM 781 C C . PRO A 1 100 ? 7.821 -4.553 -5.661 1.00 92.12 100 PRO A C 1
ATOM 783 O O . PRO A 1 100 ? 8.226 -3.853 -4.729 1.00 92.12 100 PRO A O 1
ATOM 786 N N . LEU A 1 101 ? 7.213 -4.019 -6.729 1.00 92.56 101 LEU A N 1
ATOM 787 C CA . LEU A 1 101 ? 7.009 -2.577 -6.872 1.00 92.56 101 LEU A CA 1
ATOM 788 C C . LEU A 1 101 ? 6.091 -2.008 -5.778 1.00 92.56 101 LEU A C 1
ATOM 790 O O . LEU A 1 101 ? 6.360 -0.928 -5.252 1.00 92.56 101 LEU A O 1
ATOM 794 N N . LEU A 1 102 ? 5.030 -2.723 -5.397 1.00 93.12 102 LEU A N 1
ATOM 795 C CA . LEU A 1 102 ? 4.150 -2.308 -4.301 1.00 93.12 102 LEU A CA 1
ATOM 796 C C . LEU A 1 102 ? 4.862 -2.317 -2.950 1.00 93.12 102 LEU A C 1
ATOM 798 O O . LEU A 1 102 ? 4.711 -1.358 -2.192 1.00 93.12 102 LEU A O 1
ATOM 802 N N . ILE A 1 103 ? 5.665 -3.347 -2.670 1.00 93.44 103 ILE A N 1
ATOM 803 C CA . ILE A 1 103 ? 6.510 -3.411 -1.468 1.00 93.44 103 ILE A CA 1
ATOM 804 C C . ILE A 1 103 ? 7.438 -2.195 -1.430 1.00 93.44 103 ILE A C 1
ATOM 806 O O . ILE A 1 103 ? 7.501 -1.490 -0.422 1.00 93.44 103 ILE A O 1
ATOM 810 N N . TYR A 1 104 ? 8.088 -1.884 -2.551 1.00 95.12 104 TYR A N 1
ATOM 811 C CA . TYR A 1 104 ? 8.960 -0.720 -2.659 1.00 95.12 104 TYR A CA 1
ATOM 812 C C . TYR A 1 104 ? 8.215 0.602 -2.416 1.00 95.12 104 TYR A C 1
ATOM 814 O O . TYR A 1 104 ? 8.680 1.445 -1.649 1.00 95.12 104 TYR A O 1
ATOM 822 N N . ILE A 1 105 ? 7.020 0.778 -2.989 1.00 95.56 105 ILE A N 1
ATOM 823 C CA . ILE A 1 105 ? 6.177 1.965 -2.758 1.00 95.56 105 ILE A CA 1
ATOM 824 C C . ILE A 1 105 ? 5.768 2.087 -1.284 1.00 95.56 105 ILE A C 1
ATOM 826 O O . ILE A 1 105 ? 5.779 3.193 -0.735 1.00 95.56 105 ILE A O 1
ATOM 830 N N . ILE A 1 106 ? 5.408 0.981 -0.628 1.00 95.62 106 ILE A N 1
ATOM 831 C CA . ILE A 1 106 ? 5.070 0.961 0.803 1.00 95.62 106 ILE A CA 1
ATOM 832 C C . ILE A 1 106 ? 6.279 1.390 1.632 1.00 95.62 106 ILE A C 1
ATOM 834 O O . ILE A 1 106 ? 6.135 2.257 2.496 1.00 95.62 106 ILE A O 1
ATOM 838 N N . ILE A 1 107 ? 7.468 0.865 1.317 1.00 95.88 107 ILE A N 1
ATOM 839 C CA . ILE A 1 107 ? 8.705 1.263 1.989 1.00 95.88 107 ILE A CA 1
ATOM 840 C C . ILE A 1 107 ? 8.909 2.771 1.841 1.00 95.88 107 ILE A C 1
ATOM 842 O O . ILE A 1 107 ? 8.997 3.482 2.838 1.00 95.88 107 ILE A O 1
ATOM 846 N N . LEU A 1 108 ? 8.889 3.291 0.613 1.00 95.31 108 LEU A N 1
ATOM 847 C CA . LEU A 1 108 ? 9.110 4.717 0.352 1.00 95.31 108 LEU A CA 1
ATOM 848 C C . LEU A 1 108 ? 8.037 5.643 0.944 1.00 95.31 108 LEU A C 1
ATOM 850 O O . LEU A 1 108 ? 8.305 6.823 1.173 1.00 95.31 108 LEU A O 1
ATOM 854 N N . SER A 1 109 ? 6.805 5.164 1.124 1.00 96.19 109 SER A N 1
ATOM 855 C CA . SER A 1 109 ? 5.698 5.979 1.641 1.00 96.19 109 SER A CA 1
ATOM 856 C C . SER A 1 109 ? 5.572 5.946 3.161 1.00 96.19 109 SER A C 1
ATOM 858 O O . SER A 1 109 ? 5.063 6.924 3.716 1.00 96.19 109 SER A O 1
ATOM 860 N N . ASN A 1 110 ? 6.019 4.858 3.803 1.00 96.56 110 ASN A N 1
ATOM 861 C CA . ASN A 1 110 ? 5.881 4.561 5.232 1.00 96.56 110 ASN A CA 1
ATOM 862 C C . ASN A 1 110 ? 4.525 5.022 5.816 1.00 96.56 110 ASN A C 1
ATOM 864 O O . ASN A 1 110 ? 4.479 5.925 6.662 1.00 96.56 110 ASN A O 1
ATOM 868 N N . PRO A 1 111 ? 3.399 4.486 5.304 1.00 96.00 111 PRO A N 1
ATOM 869 C CA . PRO A 1 111 ? 2.083 5.021 5.608 1.00 96.00 111 PRO A CA 1
ATOM 870 C C . PRO A 1 111 ? 1.711 4.753 7.077 1.00 96.00 111 PRO A C 1
ATOM 872 O O . PRO A 1 111 ? 1.865 3.634 7.567 1.00 96.00 111 PRO A O 1
ATOM 875 N N . PRO A 1 112 ? 1.189 5.759 7.800 1.00 95.31 112 PRO A N 1
ATOM 876 C CA . PRO A 1 112 ? 0.855 5.607 9.209 1.00 95.31 112 PRO A CA 1
ATOM 877 C C . PRO A 1 112 ? -0.313 4.638 9.414 1.00 95.31 112 PRO A C 1
ATOM 879 O O . PRO A 1 112 ? -1.312 4.683 8.693 1.00 95.31 112 PRO A O 1
ATOM 882 N N . SER A 1 113 ? -0.230 3.829 10.469 1.00 96.31 113 SER A N 1
ATOM 883 C CA . SER A 1 113 ? -1.262 2.856 10.851 1.00 96.31 113 SER A CA 1
ATOM 884 C C . SER A 1 113 ? -1.617 1.855 9.743 1.00 96.31 113 SER A C 1
ATOM 886 O O . SER A 1 113 ? -2.797 1.570 9.517 1.00 96.31 113 SER A O 1
ATOM 888 N N . LEU A 1 114 ? -0.627 1.404 8.963 1.00 96.19 114 LEU A N 1
ATOM 889 C CA . LEU A 1 114 ? -0.859 0.535 7.808 1.00 96.19 114 LEU A CA 1
ATOM 890 C C . LEU A 1 114 ? -1.576 -0.764 8.200 1.00 96.19 114 LEU A C 1
ATOM 892 O O . LEU A 1 114 ? -2.612 -1.059 7.603 1.00 96.19 114 LEU A O 1
ATOM 896 N N . HIS A 1 115 ? -1.099 -1.466 9.231 1.00 95.56 115 HIS A N 1
ATOM 897 C CA . HIS A 1 115 ? -1.712 -2.703 9.720 1.00 95.56 115 HIS A CA 1
ATOM 898 C C . HIS A 1 115 ? -3.184 -2.470 10.083 1.00 95.56 115 HIS A C 1
ATOM 900 O O . HIS A 1 115 ? -4.090 -3.095 9.521 1.00 95.56 115 HIS A O 1
ATOM 906 N N . SER A 1 116 ? -3.455 -1.475 10.935 1.00 96.81 116 SER A N 1
ATOM 907 C CA . SER A 1 116 ? -4.827 -1.135 11.338 1.00 96.81 116 SER A CA 1
ATOM 908 C C . SER A 1 116 ? -5.720 -0.765 10.151 1.00 96.81 116 SER A C 1
ATOM 910 O O . SER A 1 116 ? -6.916 -1.068 10.148 1.00 96.81 116 SER A O 1
ATOM 912 N N . ASN A 1 117 ? -5.180 -0.103 9.124 1.00 96.88 117 ASN A N 1
ATOM 913 C CA . ASN A 1 117 ? -5.931 0.213 7.911 1.00 96.88 117 ASN A CA 1
ATOM 914 C C . ASN A 1 117 ? -6.326 -1.034 7.125 1.00 96.88 117 ASN A C 1
ATOM 916 O O . ASN A 1 117 ? -7.494 -1.150 6.741 1.00 96.88 117 ASN A O 1
ATOM 920 N N . LEU A 1 118 ? -5.382 -1.944 6.891 1.00 95.56 118 LEU A N 1
ATOM 921 C CA . LEU A 1 118 ? -5.624 -3.173 6.139 1.00 95.56 118 LEU A CA 1
ATOM 922 C C . LEU A 1 118 ? -6.632 -4.060 6.877 1.00 95.56 118 LEU A C 1
ATOM 924 O O . LEU A 1 118 ? -7.643 -4.451 6.287 1.00 95.56 118 LEU A O 1
ATOM 928 N N . GLN A 1 119 ? -6.449 -4.249 8.187 1.00 95.06 119 GLN A N 1
ATOM 929 C 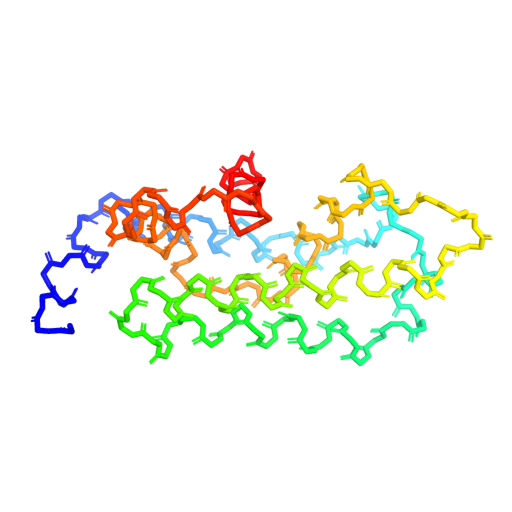CA . GLN A 1 119 ? -7.390 -4.993 9.027 1.00 95.06 119 GLN A CA 1
ATOM 930 C C . GLN A 1 119 ? -8.779 -4.351 9.041 1.00 95.06 119 GLN A C 1
ATOM 932 O O . GLN A 1 119 ? -9.792 -5.043 8.912 1.00 95.06 119 GLN A O 1
ATOM 937 N N . PHE A 1 120 ? -8.864 -3.023 9.135 1.00 96.06 120 PHE A N 1
ATOM 938 C CA . PHE A 1 120 ? -10.147 -2.325 9.112 1.00 96.06 120 PHE A CA 1
ATOM 939 C C . PHE A 1 120 ? -10.875 -2.482 7.769 1.00 96.06 120 PHE A C 1
ATOM 941 O O . PHE A 1 120 ? -12.098 -2.652 7.740 1.00 96.06 120 PHE A O 1
ATOM 948 N N . ILE A 1 121 ? -10.153 -2.439 6.646 1.00 95.88 121 ILE A N 1
ATOM 949 C CA . ILE A 1 121 ? -10.740 -2.714 5.330 1.00 95.88 121 ILE A CA 1
ATOM 950 C C . ILE A 1 121 ? -11.234 -4.161 5.281 1.00 95.88 121 ILE A C 1
ATOM 952 O O . ILE A 1 121 ? -12.393 -4.378 4.929 1.00 95.88 121 ILE A O 1
ATOM 956 N N . TYR A 1 122 ? -10.391 -5.121 5.659 1.00 93.81 122 TYR A N 1
ATOM 957 C CA . TYR A 1 122 ? -10.699 -6.548 5.604 1.00 93.81 122 TYR A CA 1
ATOM 958 C C . TYR A 1 122 ? -11.960 -6.907 6.406 1.00 93.81 122 TYR A C 1
ATOM 960 O O . TYR A 1 122 ? -12.857 -7.570 5.887 1.00 93.81 122 TYR A O 1
ATOM 968 N N . HIS A 1 123 ? -12.087 -6.393 7.632 1.00 93.44 123 HIS A N 1
ATOM 969 C CA . HIS A 1 123 ? -13.200 -6.728 8.524 1.00 93.44 123 HIS A CA 1
ATOM 970 C C . HIS A 1 123 ? -14.503 -5.976 8.219 1.00 93.44 123 HIS A C 1
ATOM 972 O O . HIS A 1 123 ? -15.590 -6.516 8.433 1.00 93.44 123 HIS A O 1
ATOM 978 N N . TYR A 1 124 ? -14.429 -4.723 7.753 1.00 94.56 124 TYR A N 1
ATOM 979 C CA . TYR A 1 124 ? -15.610 -3.849 7.653 1.00 94.56 124 TYR A CA 1
ATOM 980 C C . TYR A 1 124 ? -16.015 -3.493 6.220 1.00 94.56 124 TYR A C 1
ATOM 982 O O . TYR A 1 124 ? -17.026 -2.807 6.009 1.00 94.56 124 TYR A O 1
ATOM 990 N N . ARG A 1 125 ? -15.270 -3.945 5.206 1.00 94.81 125 ARG A N 1
ATOM 991 C CA . ARG A 1 125 ? -15.725 -3.898 3.815 1.00 94.81 125 ARG A CA 1
ATOM 992 C C . ARG A 1 125 ? -16.608 -5.109 3.530 1.00 94.81 125 ARG A C 1
ATOM 994 O O . ARG A 1 125 ? -16.258 -6.236 3.836 1.00 94.81 125 ARG A O 1
ATOM 1001 N N . HIS A 1 126 ? -17.754 -4.874 2.893 1.00 92.88 126 HIS A N 1
ATOM 1002 C CA . H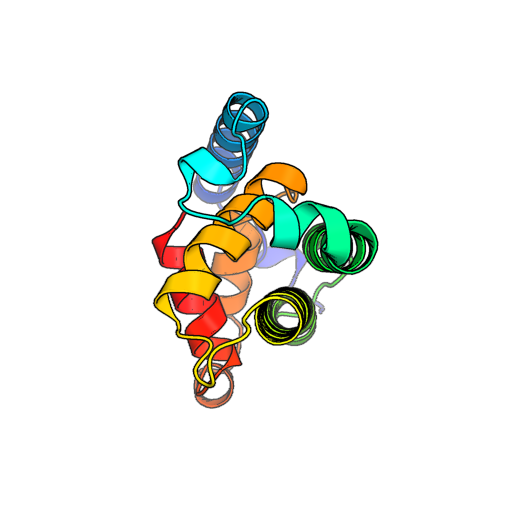IS A 1 126 ? -18.646 -5.964 2.502 1.00 92.88 126 HIS A CA 1
ATOM 1003 C C . HIS A 1 126 ? -17.897 -6.996 1.624 1.00 92.88 126 HIS A C 1
ATOM 1005 O O . HIS A 1 126 ? -17.335 -6.575 0.609 1.00 92.88 126 HIS A O 1
ATOM 1011 N N . PRO A 1 127 ? -17.926 -8.308 1.937 1.00 89.31 127 PRO A N 1
ATOM 1012 C CA . PRO A 1 127 ? -17.113 -9.320 1.250 1.00 89.31 127 PRO A CA 1
ATOM 1013 C C . PRO A 1 127 ? -17.310 -9.373 -0.268 1.00 89.31 127 PRO A C 1
ATOM 1015 O O . PRO A 1 127 ? -16.345 -9.480 -1.015 1.00 89.31 127 PRO A O 1
ATOM 1018 N N . SER A 1 128 ? -18.538 -9.170 -0.765 1.0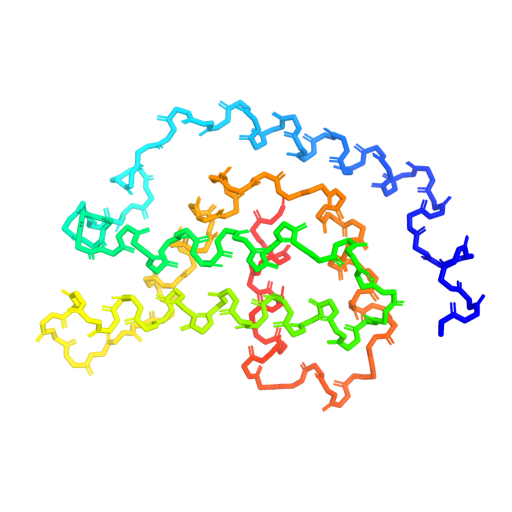0 90.00 128 SER A N 1
ATOM 1019 C CA . SER A 1 128 ? -18.797 -9.106 -2.219 1.00 90.00 128 SER A CA 1
ATOM 1020 C C . SER A 1 128 ? -18.090 -7.946 -2.939 1.00 90.00 128 SER A C 1
ATOM 1022 O O . SER A 1 128 ? -18.069 -7.889 -4.165 1.00 90.00 128 SER A O 1
ATOM 1024 N N . ARG A 1 129 ? -17.543 -6.986 -2.185 1.00 88.62 129 ARG A N 1
ATOM 1025 C CA . ARG A 1 129 ? -16.776 -5.836 -2.677 1.00 88.62 129 ARG A CA 1
ATOM 1026 C C . ARG A 1 129 ? -15.269 -5.998 -2.451 1.00 88.62 129 ARG A C 1
ATOM 1028 O O . ARG A 1 129 ? -14.542 -5.054 -2.741 1.00 88.62 129 ARG A O 1
ATOM 1035 N N . LEU A 1 130 ? -14.837 -7.145 -1.929 1.00 86.75 130 LEU A N 1
ATOM 1036 C CA . LEU A 1 130 ? -13.446 -7.596 -1.833 1.00 86.75 130 LEU A CA 1
ATOM 1037 C C . LEU A 1 130 ? -13.164 -8.702 -2.867 1.00 86.75 130 LEU A C 1
ATOM 1039 O O . LEU A 1 130 ? -12.325 -9.564 -2.655 1.00 86.75 130 LEU A O 1
ATOM 1043 N N . LEU A 1 131 ? -13.894 -8.696 -3.984 1.00 84.69 131 LEU A N 1
ATOM 1044 C CA . LEU A 1 131 ? -13.686 -9.601 -5.112 1.00 84.69 131 LEU A CA 1
ATOM 1045 C C . LEU A 1 131 ? -12.954 -8.866 -6.244 1.00 84.69 131 LEU A C 1
ATOM 1047 O O . LEU A 1 131 ? -13.020 -7.638 -6.340 1.00 84.69 131 LEU A O 1
ATOM 1051 N N . GLY A 1 132 ? -12.290 -9.621 -7.119 1.00 85.56 132 GLY A N 1
ATOM 1052 C CA . GLY A 1 132 ? -11.546 -9.074 -8.257 1.00 85.56 132 GLY A CA 1
ATOM 1053 C C . GLY A 1 132 ? -10.291 -8.305 -7.835 1.00 85.56 132 GLY A C 1
ATOM 1054 O O . GLY A 1 132 ? -9.694 -8.588 -6.799 1.00 85.56 132 GLY A O 1
ATOM 1055 N N . GLU A 1 133 ? -9.899 -7.311 -8.632 1.00 82.31 133 GLU A N 1
ATOM 1056 C CA . GLU A 1 133 ? -8.619 -6.596 -8.489 1.00 82.31 133 GLU A CA 1
ATOM 1057 C C . GLU A 1 133 ? -8.448 -5.892 -7.133 1.00 82.31 133 GLU A C 1
ATOM 1059 O O . GLU A 1 133 ? -7.357 -5.880 -6.571 1.00 82.31 133 GLU A O 1
ATOM 1064 N N . GLN A 1 134 ? -9.528 -5.337 -6.568 1.00 83.62 134 GLN A N 1
ATOM 1065 C CA . GLN A 1 134 ? -9.481 -4.660 -5.265 1.00 83.62 134 GLN A CA 1
ATOM 1066 C C . GLN A 1 134 ? -9.203 -5.632 -4.116 1.00 83.62 134 GLN A C 1
ATOM 1068 O O . GLN A 1 134 ? -8.431 -5.311 -3.216 1.00 83.62 134 GLN A O 1
ATOM 1073 N N . GLY A 1 135 ? -9.825 -6.814 -4.150 1.00 84.38 135 GLY A N 1
ATOM 1074 C CA . GLY A 1 135 ? -9.566 -7.873 -3.176 1.00 84.38 135 GLY A CA 1
ATOM 1075 C C . GLY A 1 135 ? -8.169 -8.454 -3.331 1.00 84.38 135 GLY A C 1
ATOM 1076 O O . GLY A 1 135 ? -7.453 -8.595 -2.350 1.00 84.38 135 GLY A O 1
ATOM 1077 N N . TYR A 1 136 ? -7.759 -8.700 -4.575 1.00 84.94 136 TYR A N 1
ATOM 1078 C CA . TYR A 1 136 ? -6.434 -9.220 -4.896 1.00 84.94 136 TYR A CA 1
ATOM 1079 C C . TYR A 1 136 ? -5.305 -8.292 -4.413 1.00 84.94 136 TYR A C 1
ATOM 1081 O O . TYR A 1 136 ? -4.398 -8.740 -3.720 1.00 84.94 136 TYR A O 1
ATOM 1089 N N . CYS A 1 137 ? -5.404 -6.984 -4.686 1.00 84.25 137 CYS A N 1
ATOM 1090 C CA . CYS A 1 137 ? -4.458 -5.971 -4.200 1.00 84.25 137 CYS A CA 1
ATOM 1091 C C . CYS 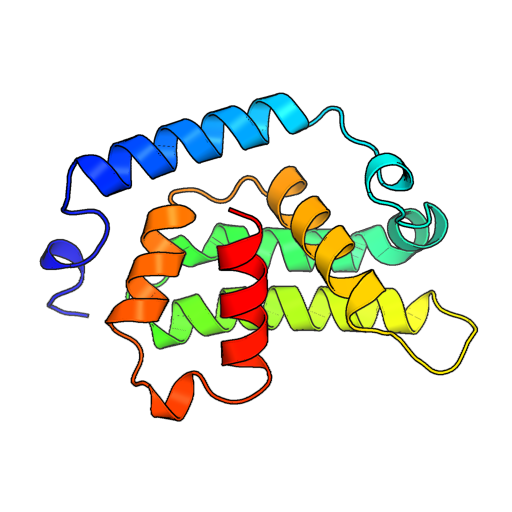A 1 137 ? -4.384 -5.950 -2.659 1.00 84.25 137 CYS A C 1
ATOM 1093 O O . CYS A 1 137 ? -3.291 -5.899 -2.097 1.00 84.25 137 CYS A O 1
ATOM 1095 N N . LEU A 1 138 ? -5.528 -6.062 -1.969 1.00 89.06 138 LEU A N 1
ATOM 1096 C CA . LEU A 1 138 ? -5.562 -6.167 -0.507 1.00 89.06 138 LEU A CA 1
ATOM 1097 C C . LEU A 1 138 ? -4.852 -7.431 -0.007 1.00 89.06 138 LEU A C 1
ATOM 1099 O O . LEU A 1 138 ? -4.000 -7.332 0.869 1.00 89.06 138 LEU A O 1
ATOM 1103 N N . THR A 1 139 ? -5.167 -8.601 -0.567 1.00 88.06 139 THR A N 1
ATOM 1104 C CA . THR A 1 139 ? -4.550 -9.875 -0.168 1.00 88.06 139 THR A CA 1
ATOM 1105 C C . THR A 1 139 ? -3.042 -9.881 -0.398 1.00 88.06 139 THR A C 1
ATOM 1107 O O . THR A 1 139 ? -2.303 -10.318 0.482 1.00 88.06 139 THR A O 1
ATOM 1110 N N . ASN A 1 140 ? -2.575 -9.358 -1.532 1.00 85.44 140 ASN A N 1
ATOM 1111 C CA . ASN A 1 140 ? -1.148 -9.262 -1.837 1.00 85.44 140 ASN A CA 1
ATOM 1112 C C . ASN A 1 140 ? -0.402 -8.398 -0.818 1.00 85.44 140 ASN A C 1
ATOM 1114 O O . ASN A 1 140 ? 0.643 -8.802 -0.320 1.00 85.44 140 ASN A O 1
ATOM 1118 N N . ILE A 1 141 ? -0.955 -7.233 -0.473 1.00 86.00 141 ILE A N 1
ATOM 1119 C CA . ILE A 1 141 ? -0.315 -6.317 0.475 1.00 86.00 141 ILE A CA 1
ATOM 1120 C C . ILE A 1 141 ? -0.362 -6.874 1.900 1.00 86.00 141 ILE A C 1
ATOM 1122 O O . ILE A 1 141 ? 0.642 -6.808 2.594 1.00 86.00 141 ILE A O 1
ATOM 1126 N N . MET A 1 142 ? -1.471 -7.493 2.317 1.00 88.00 142 MET A N 1
ATOM 1127 C CA . MET A 1 142 ? -1.539 -8.169 3.620 1.00 88.00 142 MET A CA 1
ATOM 1128 C C . MET A 1 142 ? -0.590 -9.370 3.729 1.00 88.00 142 MET A C 1
ATOM 1130 O O . MET A 1 142 ? -0.218 -9.737 4.831 1.00 88.00 142 MET A O 1
ATOM 1134 N N . SER A 1 143 ? -0.225 -10.004 2.611 1.00 83.69 143 SER A N 1
ATOM 1135 C CA . SER A 1 143 ? 0.743 -11.113 2.608 1.00 83.69 143 SER A CA 1
ATOM 1136 C C . SER A 1 143 ? 2.196 -10.630 2.660 1.00 83.69 143 SER A C 1
ATOM 1138 O O . SER A 1 143 ? 3.090 -11.425 2.933 1.00 83.69 143 SER A O 1
ATOM 1140 N N . ALA A 1 144 ? 2.429 -9.354 2.345 1.00 77.69 144 ALA A N 1
ATOM 1141 C CA . ALA A 1 144 ? 3.740 -8.715 2.376 1.00 77.69 144 ALA A CA 1
ATOM 1142 C C . ALA A 1 144 ? 4.018 -7.964 3.692 1.00 77.69 144 ALA A C 1
ATOM 1144 O O . ALA A 1 144 ? 5.134 -7.482 3.884 1.00 77.69 144 ALA A O 1
ATOM 1145 N N . GLU A 1 145 ? 3.003 -7.834 4.551 1.00 63.56 145 GLU A N 1
ATOM 1146 C CA . GLU A 1 145 ? 3.092 -7.310 5.919 1.00 63.56 145 GLU A CA 1
ATOM 1147 C C . GLU A 1 145 ? 3.678 -8.354 6.884 1.00 63.56 145 GLU A C 1
ATOM 1149 O O . GLU A 1 145 ? 4.584 -7.985 7.669 1.00 63.56 145 GLU A O 1
#

Foldseek 3Di:
DVCLVVQFPPDPVLVVVLVVLLVVLQVCLPDDLVVLVHDPQLCVVLVVLLVQLLVLLQCLVVDSALVSSLVSLLSSLVSLQVSQVVRDPDDDPDPSNSLSSVLVSCSVNSHGSNSSSLVSNVPRPDVVVLDDPSVVSSVSVVVVD

pLDDT: mean 89.58, std 9.88, range [45.62, 97.25]